Protein AF-A0A967GTC3-F1 (afdb_monomer_lite)

Structure (mmCIF, N/CA/C/O backbone):
data_AF-A0A967GTC3-F1
#
_entry.id   AF-A0A967GTC3-F1
#
loop_
_atom_site.group_PDB
_atom_site.id
_atom_site.type_symbol
_atom_site.label_atom_id
_atom_site.label_alt_id
_atom_site.label_comp_id
_atom_site.label_asym_id
_atom_site.label_entity_id
_atom_site.label_seq_id
_atom_site.pdbx_PDB_ins_code
_atom_site.Cartn_x
_atom_site.Cartn_y
_atom_site.Cartn_z
_atom_site.occupancy
_atom_site.B_iso_or_equiv
_atom_site.auth_seq_id
_atom_site.auth_comp_id
_atom_site.auth_asym_id
_atom_site.auth_atom_id
_atom_site.pdbx_PDB_model_num
ATOM 1 N N . ASP A 1 1 ? 10.917 -9.798 37.831 1.00 46.88 1 ASP A N 1
ATOM 2 C CA . ASP A 1 1 ? 10.831 -8.873 36.697 1.00 46.88 1 ASP A CA 1
ATOM 3 C C . ASP A 1 1 ? 10.385 -9.668 35.477 1.00 46.88 1 ASP A C 1
ATOM 5 O O . ASP A 1 1 ? 11.148 -10.489 34.989 1.00 46.88 1 ASP A O 1
ATOM 9 N N . HIS A 1 2 ? 9.097 -9.608 35.133 1.00 51.84 2 HIS A N 1
ATOM 10 C CA . HIS A 1 2 ? 8.521 -10.334 33.994 1.00 51.84 2 HIS A CA 1
ATOM 11 C C . HIS A 1 2 ? 8.591 -9.394 32.782 1.00 51.84 2 HIS A C 1
ATOM 13 O O . HIS A 1 2 ? 7.668 -8.613 32.559 1.00 51.84 2 HIS A O 1
ATOM 19 N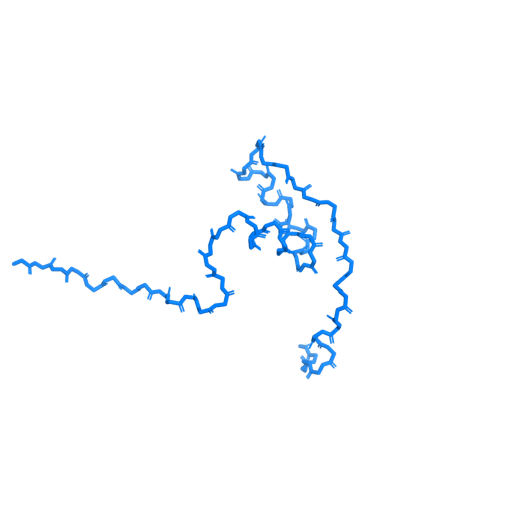 N . MET A 1 3 ? 9.682 -9.440 32.011 1.00 57.06 3 MET A N 1
ATOM 20 C CA . MET A 1 3 ? 9.615 -9.012 30.613 1.00 57.06 3 MET A CA 1
ATOM 21 C C . MET A 1 3 ? 8.703 -10.017 29.911 1.00 57.06 3 MET A C 1
ATOM 23 O O . MET A 1 3 ? 9.101 -11.152 29.658 1.00 57.06 3 MET A O 1
ATOM 27 N N . GLY A 1 4 ? 7.443 -9.625 29.713 1.00 59.56 4 GLY A N 1
ATOM 28 C CA . GLY A 1 4 ? 6.506 -10.377 28.893 1.00 59.56 4 GLY A CA 1
ATOM 29 C C . GLY A 1 4 ? 7.108 -10.574 27.508 1.00 59.56 4 GLY A C 1
ATOM 30 O O . GLY A 1 4 ? 7.679 -9.640 26.947 1.00 59.56 4 GLY A O 1
ATOM 31 N N . ASP A 1 5 ? 7.016 -11.799 27.005 1.00 61.62 5 ASP A N 1
ATOM 32 C CA . ASP A 1 5 ? 7.410 -12.163 25.651 1.00 61.62 5 ASP A CA 1
ATOM 33 C C . ASP A 1 5 ? 6.581 -11.326 24.666 1.00 61.62 5 ASP A C 1
ATOM 35 O O . ASP A 1 5 ? 5.421 -11.619 24.374 1.00 61.62 5 ASP A O 1
ATOM 39 N N . CYS A 1 6 ? 7.135 -10.194 24.234 1.00 62.62 6 CYS A N 1
ATOM 40 C CA . CYS A 1 6 ? 6.569 -9.432 23.140 1.00 62.62 6 CYS A CA 1
ATOM 41 C C . CYS A 1 6 ? 6.895 -10.221 21.878 1.00 62.62 6 CYS A C 1
ATOM 43 O O . CYS A 1 6 ? 8.024 -10.167 21.397 1.00 62.62 6 CYS A O 1
ATOM 45 N N . ALA A 1 7 ? 5.916 -10.950 21.348 1.00 65.19 7 ALA A N 1
ATOM 46 C CA . ALA A 1 7 ? 5.979 -11.523 20.010 1.00 65.19 7 ALA A CA 1
ATOM 47 C C . ALA A 1 7 ? 5.995 -10.385 18.969 1.00 65.19 7 ALA A C 1
ATOM 49 O O . ALA A 1 7 ? 4.992 -10.084 18.322 1.00 65.19 7 ALA A O 1
ATOM 50 N N . CYS A 1 8 ? 7.121 -9.685 18.855 1.00 66.00 8 CYS A N 1
ATOM 51 C CA . CYS A 1 8 ? 7.350 -8.676 17.839 1.00 66.00 8 CYS A CA 1
ATOM 52 C C . CYS A 1 8 ? 7.758 -9.380 16.542 1.00 66.00 8 CYS A C 1
ATOM 54 O O . CYS A 1 8 ? 8.789 -10.047 16.464 1.00 66.00 8 CYS A O 1
ATOM 56 N N . HIS A 1 9 ? 6.921 -9.252 15.514 1.00 68.56 9 HIS A N 1
ATOM 57 C CA . HIS A 1 9 ? 7.310 -9.622 14.162 1.00 68.56 9 HIS A CA 1
ATOM 58 C C . HIS A 1 9 ? 8.423 -8.660 13.724 1.00 68.56 9 HIS A C 1
ATOM 60 O O . HIS A 1 9 ? 8.245 -7.444 13.738 1.00 68.56 9 HIS A O 1
ATOM 66 N N . ILE A 1 10 ? 9.603 -9.193 13.413 1.00 66.19 10 ILE A N 1
ATOM 67 C CA . ILE A 1 10 ? 10.658 -8.404 12.779 1.00 66.19 10 ILE A CA 1
ATOM 68 C C . ILE A 1 10 ? 10.319 -8.395 11.291 1.00 66.19 10 ILE A C 1
ATOM 70 O O . ILE A 1 10 ? 10.545 -9.394 10.604 1.00 66.19 10 ILE A O 1
ATOM 74 N N . ASP A 1 11 ? 9.740 -7.297 10.810 1.00 63.31 11 ASP A N 1
ATOM 75 C CA . ASP A 1 11 ? 9.615 -7.069 9.376 1.00 63.31 11 ASP A CA 1
ATOM 76 C C . ASP A 1 11 ? 10.989 -6.647 8.830 1.00 63.31 11 ASP A C 1
ATOM 78 O O . ASP A 1 11 ? 11.529 -5.599 9.172 1.00 63.31 11 ASP A O 1
ATOM 82 N N . LEU A 1 12 ? 11.622 -7.534 8.060 1.00 66.25 12 LEU A N 1
ATOM 83 C CA . LEU A 1 12 ? 12.961 -7.314 7.491 1.00 66.25 12 LEU A CA 1
ATOM 84 C C . LEU A 1 12 ? 12.922 -6.485 6.196 1.00 66.25 12 LEU A C 1
ATOM 86 O O . LEU A 1 12 ? 13.976 -6.209 5.625 1.00 66.25 12 LEU A O 1
ATOM 90 N N . VAL A 1 13 ? 11.727 -6.166 5.691 1.00 66.56 13 VAL A N 1
ATOM 91 C CA . VAL A 1 13 ? 11.509 -5.607 4.348 1.00 66.56 13 VAL A CA 1
ATOM 92 C C . VAL A 1 13 ? 10.999 -4.166 4.417 1.00 66.56 13 VAL A C 1
ATOM 94 O O . VAL A 1 13 ? 11.268 -3.378 3.516 1.00 66.56 13 VAL A O 1
ATOM 97 N N . SER A 1 14 ? 10.305 -3.814 5.491 1.00 65.19 14 SER A N 1
ATOM 98 C CA . SER A 1 14 ? 9.764 -2.505 5.796 1.00 65.19 14 SER A CA 1
ATOM 99 C C . SER A 1 14 ? 10.367 -2.020 7.104 1.00 65.19 14 SER A C 1
ATOM 101 O O . SER A 1 14 ? 10.249 -2.653 8.148 1.00 65.19 14 SER A O 1
ATOM 103 N N . ASP A 1 15 ? 11.001 -0.858 7.054 1.00 73.50 15 ASP A N 1
ATOM 104 C CA . ASP A 1 15 ? 11.503 -0.173 8.240 1.00 73.50 15 ASP A CA 1
ATOM 105 C C . ASP A 1 15 ? 10.405 0.627 8.966 1.00 73.50 15 ASP A C 1
ATOM 107 O O . ASP A 1 15 ? 10.672 1.261 9.985 1.00 73.50 15 ASP A O 1
ATOM 111 N N . GLY A 1 16 ? 9.169 0.598 8.451 1.00 73.81 16 GLY A N 1
ATOM 112 C CA . GLY A 1 16 ? 8.026 1.316 9.012 1.00 73.81 16 GLY A CA 1
ATOM 113 C C . GLY A 1 16 ? 8.092 2.837 8.850 1.00 73.81 16 GLY A C 1
ATOM 114 O O . GLY A 1 16 ? 7.274 3.532 9.446 1.00 73.81 16 GLY A O 1
ATOM 115 N N . SER A 1 17 ? 9.041 3.363 8.070 1.00 83.38 17 SER A N 1
ATOM 116 C CA . SER A 1 17 ? 9.137 4.798 7.795 1.00 83.38 17 SER A CA 1
ATOM 117 C C . SER A 1 17 ? 8.028 5.285 6.866 1.00 83.38 17 SER A C 1
ATOM 119 O O . SER A 1 17 ? 7.534 4.542 6.011 1.00 83.38 17 SER A O 1
ATOM 121 N N . ASP A 1 18 ? 7.723 6.581 6.952 1.00 85.69 18 ASP A N 1
ATOM 122 C CA . ASP A 1 18 ? 6.762 7.254 6.070 1.00 85.69 18 ASP A CA 1
ATOM 123 C C . ASP A 1 18 ? 7.116 7.076 4.587 1.00 85.69 18 ASP A C 1
ATOM 125 O O . ASP A 1 18 ? 6.231 6.912 3.754 1.00 85.69 18 ASP A O 1
ATOM 129 N N . GLU A 1 19 ? 8.409 7.038 4.240 1.00 86.12 19 GLU A N 1
ATOM 130 C CA . GLU A 1 19 ? 8.865 6.810 2.862 1.00 86.12 19 GLU A CA 1
ATOM 131 C C . GLU A 1 19 ? 8.470 5.412 2.351 1.00 86.12 19 GLU A C 1
ATOM 133 O O . GLU A 1 19 ? 7.964 5.270 1.234 1.00 86.12 19 GLU A O 1
ATOM 138 N N . SER A 1 20 ? 8.627 4.387 3.191 1.00 87.19 20 SER A N 1
ATOM 139 C CA . SER A 1 20 ? 8.251 3.004 2.884 1.00 87.19 20 SER A CA 1
ATOM 140 C C . SER A 1 20 ? 6.736 2.852 2.746 1.00 87.19 20 SER A C 1
ATOM 142 O O . SER A 1 20 ? 6.257 2.219 1.802 1.00 87.19 20 SER A O 1
ATOM 144 N N . ILE A 1 21 ? 5.973 3.487 3.640 1.00 88.94 21 ILE A N 1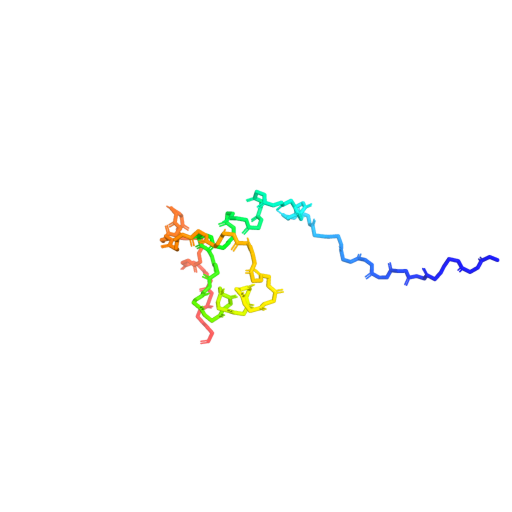
ATOM 145 C CA . ILE A 1 21 ? 4.507 3.541 3.574 1.00 88.94 21 ILE A CA 1
ATOM 146 C C . ILE A 1 21 ? 4.059 4.259 2.297 1.00 88.94 21 ILE A C 1
ATOM 148 O O . ILE A 1 21 ? 3.179 3.774 1.584 1.00 88.94 21 ILE A O 1
ATOM 152 N N . TRP A 1 22 ? 4.694 5.380 1.959 1.00 90.75 22 TRP A N 1
ATOM 153 C CA . TRP A 1 22 ? 4.368 6.163 0.773 1.00 90.75 22 TRP A CA 1
ATOM 154 C C . TRP A 1 22 ? 4.640 5.387 -0.517 1.00 90.75 22 TRP A C 1
ATOM 156 O O . TRP A 1 22 ? 3.805 5.371 -1.425 1.00 90.75 22 TRP A O 1
ATOM 166 N N . LEU A 1 23 ? 5.777 4.690 -0.594 1.00 89.19 23 LEU A N 1
ATOM 167 C CA . LEU A 1 23 ? 6.111 3.826 -1.723 1.00 89.19 23 LEU A CA 1
ATOM 168 C C . LEU A 1 23 ? 5.098 2.682 -1.865 1.00 89.19 23 LEU A C 1
ATOM 170 O O . LEU A 1 23 ? 4.671 2.364 -2.977 1.00 89.19 23 LEU A O 1
ATOM 174 N N . TRP A 1 24 ? 4.682 2.095 -0.743 1.00 88.38 24 TRP A N 1
ATOM 175 C CA . TRP A 1 24 ? 3.680 1.039 -0.722 1.00 88.38 24 TRP A CA 1
ATOM 176 C C . TRP A 1 24 ? 2.297 1.524 -1.180 1.00 88.38 24 TRP A C 1
ATOM 178 O O . TRP A 1 24 ? 1.717 0.921 -2.086 1.00 88.38 24 TRP A O 1
ATOM 188 N N . LEU A 1 25 ? 1.814 2.656 -0.655 1.00 91.38 25 LEU A N 1
ATOM 189 C CA . LEU A 1 25 ? 0.549 3.279 -1.068 1.00 91.38 25 LEU A CA 1
ATOM 190 C C . LEU A 1 25 ? 0.538 3.661 -2.553 1.00 91.38 25 LEU A C 1
ATOM 192 O O . LEU A 1 25 ? -0.510 3.617 -3.198 1.00 91.38 25 LEU A O 1
ATOM 196 N N . ARG A 1 26 ? 1.701 4.040 -3.094 1.00 91.75 26 ARG A N 1
ATOM 197 C CA . ARG A 1 26 ? 1.853 4.444 -4.492 1.00 91.75 26 ARG A CA 1
ATOM 198 C C . ARG A 1 26 ? 1.832 3.269 -5.463 1.00 91.75 26 ARG A C 1
ATOM 200 O O . ARG A 1 26 ? 1.248 3.428 -6.524 1.00 91.75 26 ARG A O 1
ATOM 207 N N . TYR A 1 27 ? 2.477 2.146 -5.149 1.00 89.50 27 TYR A N 1
ATOM 208 C CA . TYR A 1 27 ? 2.730 1.088 -6.143 1.00 89.50 27 TYR A CA 1
ATOM 209 C C . TYR A 1 27 ? 2.053 -0.255 -5.872 1.00 89.50 27 TYR A C 1
ATOM 211 O O . TYR A 1 27 ? 1.984 -1.080 -6.779 1.00 89.50 27 TYR A O 1
ATOM 219 N N . TYR A 1 28 ? 1.621 -0.513 -4.638 1.00 87.06 28 TYR A N 1
ATOM 220 C CA . TYR A 1 28 ? 1.185 -1.852 -4.230 1.00 87.06 28 TYR A CA 1
ATOM 221 C C . TYR A 1 28 ? -0.166 -1.876 -3.513 1.00 87.06 28 TYR A C 1
ATOM 223 O O . TYR A 1 28 ? -0.798 -2.927 -3.474 1.00 87.06 28 TYR A O 1
ATOM 231 N N . ALA A 1 29 ? -0.610 -0.765 -2.921 1.00 90.38 29 ALA A N 1
ATOM 232 C CA . ALA A 1 29 ? -1.889 -0.723 -2.223 1.00 90.38 29 ALA A CA 1
ATOM 233 C C . ALA A 1 29 ? -3.067 -0.577 -3.197 1.00 90.38 29 ALA A C 1
ATOM 235 O O . ALA A 1 29 ? -3.184 0.419 -3.917 1.00 90.38 29 ALA A O 1
ATOM 236 N N . ASP A 1 30 ? -3.997 -1.526 -3.140 1.00 89.12 30 ASP A N 1
ATOM 237 C CA . ASP A 1 30 ? -5.258 -1.447 -3.867 1.00 89.12 30 ASP A CA 1
ATOM 238 C C . ASP A 1 30 ? -6.137 -0.273 -3.410 1.00 89.12 30 ASP A C 1
ATOM 240 O O . ASP A 1 30 ? -5.957 0.342 -2.353 1.00 89.12 30 ASP A O 1
ATOM 244 N N . GLN A 1 31 ? -7.159 0.025 -4.214 1.00 90.00 31 GLN A N 1
ATOM 245 C CA . GLN A 1 31 ? -8.063 1.144 -3.959 1.00 90.00 31 GLN A CA 1
ATOM 246 C C . GLN A 1 31 ? -8.805 1.031 -2.617 1.00 90.00 31 GLN A C 1
ATOM 248 O O . GLN A 1 31 ? -8.967 2.050 -1.951 1.00 90.00 31 GLN A O 1
ATOM 253 N N . SER A 1 32 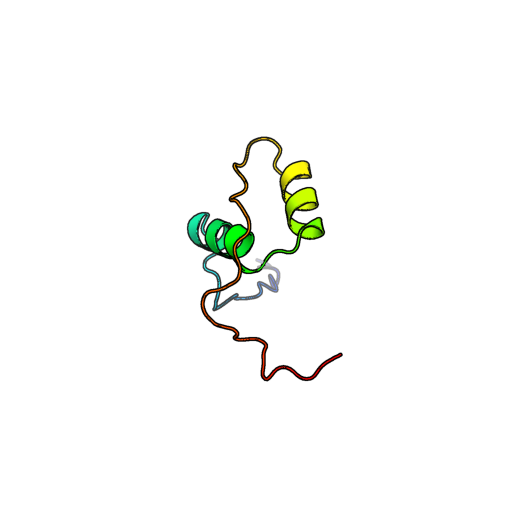? -9.239 -0.167 -2.207 1.00 92.00 32 SER A N 1
ATOM 254 C CA . SER A 1 32 ? -9.911 -0.368 -0.913 1.00 92.00 32 SER A CA 1
ATOM 255 C C . SER A 1 32 ? -8.991 -0.004 0.247 1.00 92.00 32 SER A C 1
ATOM 257 O O . SER A 1 32 ? -9.336 0.849 1.058 1.00 92.00 32 SER A O 1
ATOM 259 N N . THR A 1 33 ? -7.777 -0.546 0.232 1.00 91.81 33 THR A N 1
ATOM 260 C CA . THR A 1 33 ? -6.756 -0.318 1.252 1.00 91.81 33 THR A CA 1
ATOM 261 C C . THR A 1 33 ? -6.387 1.159 1.362 1.00 91.81 33 THR A C 1
ATOM 263 O O . THR A 1 33 ? -6.235 1.695 2.456 1.00 91.81 33 THR A O 1
ATOM 266 N N . ARG A 1 34 ? -6.305 1.864 0.228 1.00 91.62 34 ARG A N 1
ATOM 267 C CA . ARG A 1 34 ? -6.080 3.315 0.208 1.00 91.62 34 ARG A CA 1
ATOM 268 C C . ARG A 1 34 ? -7.239 4.110 0.812 1.00 91.62 34 ARG A C 1
ATOM 270 O O . ARG A 1 34 ? -6.999 5.127 1.455 1.00 91.62 34 ARG A O 1
ATOM 277 N N . LEU A 1 35 ? -8.486 3.691 0.594 1.00 91.62 35 LEU A N 1
ATOM 278 C CA . LEU A 1 35 ? -9.654 4.347 1.193 1.00 91.62 35 LEU A CA 1
ATOM 279 C C . LEU A 1 35 ? -9.711 4.115 2.704 1.00 91.62 35 LEU A C 1
ATOM 281 O O . LEU A 1 35 ? -10.032 5.042 3.443 1.00 91.62 35 LEU A O 1
ATOM 285 N N . GLU A 1 36 ? -9.369 2.909 3.153 1.00 92.75 36 GLU A N 1
ATOM 286 C CA . GLU A 1 36 ? -9.231 2.585 4.575 1.00 92.75 36 GLU A CA 1
ATOM 287 C C . GLU A 1 36 ? -8.151 3.462 5.217 1.00 92.75 36 GLU A C 1
ATOM 289 O O . GLU A 1 36 ? -8.435 4.159 6.189 1.00 92.75 36 GLU A O 1
ATOM 294 N N . TRP A 1 37 ? -6.978 3.575 4.584 1.00 90.69 37 TRP A N 1
ATOM 295 C CA . TRP A 1 37 ? -5.911 4.468 5.041 1.00 90.69 37 TRP A CA 1
ATOM 296 C C . TRP A 1 37 ? -6.369 5.930 5.147 1.00 90.69 37 TRP A C 1
ATOM 298 O O . TRP A 1 37 ? -6.076 6.609 6.128 1.00 90.69 37 TRP A O 1
ATOM 308 N N . ALA A 1 38 ? -7.135 6.422 4.166 1.00 91.38 38 ALA A N 1
ATOM 309 C CA . ALA A 1 38 ? -7.681 7.782 4.184 1.00 91.38 38 ALA A CA 1
ATOM 310 C C . ALA A 1 38 ? -8.651 8.017 5.350 1.00 91.38 38 ALA A C 1
ATOM 312 O O . ALA A 1 38 ? -8.731 9.124 5.881 1.00 91.38 38 ALA A O 1
ATOM 313 N N . ALA A 1 39 ? -9.420 6.989 5.712 1.00 92.94 39 ALA A N 1
ATOM 314 C CA . ALA A 1 39 ? -10.382 7.050 6.802 1.00 92.94 39 ALA A CA 1
ATOM 315 C C . ALA A 1 39 ? -9.695 6.986 8.172 1.00 92.94 39 ALA A C 1
ATOM 317 O O . ALA A 1 39 ? -10.099 7.702 9.088 1.00 92.94 39 ALA A O 1
ATOM 318 N N . GLU A 1 40 ? -8.660 6.156 8.305 1.00 92.56 40 GLU A N 1
ATOM 319 C CA . GLU A 1 40 ? -7.883 6.012 9.538 1.00 92.56 40 GLU A CA 1
ATOM 320 C C . GLU A 1 40 ? -6.960 7.213 9.788 1.00 92.56 40 GLU A C 1
ATOM 322 O O . GLU A 1 40 ? -6.789 7.633 10.934 1.00 92.56 40 GLU A O 1
ATOM 327 N N . PHE A 1 41 ? -6.439 7.827 8.721 1.00 88.69 41 PHE A N 1
ATOM 328 C CA . PHE A 1 41 ? -5.517 8.960 8.786 1.00 88.69 41 PHE A CA 1
ATOM 329 C C . PHE A 1 41 ? -6.011 10.151 7.943 1.00 88.69 41 PHE A C 1
ATOM 331 O O . PHE A 1 41 ? -5.413 10.487 6.919 1.00 88.69 41 PHE A O 1
ATOM 338 N N . PRO A 1 42 ? -7.074 10.860 8.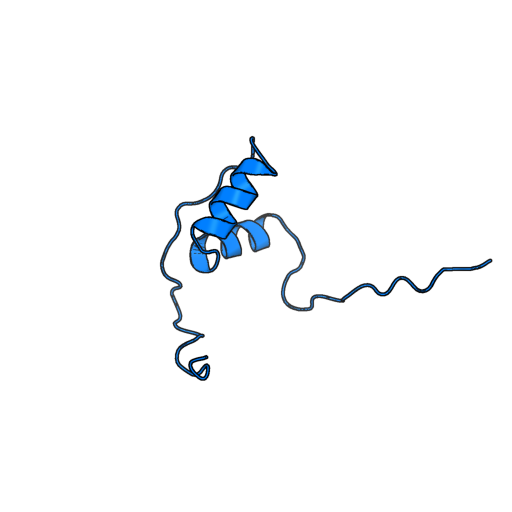377 1.00 84.19 42 PRO A N 1
ATOM 339 C CA . PRO A 1 42 ? -7.757 11.899 7.590 1.00 84.19 42 PRO A CA 1
ATOM 340 C C . PRO A 1 42 ? -6.965 13.206 7.350 1.00 84.19 42 PRO A C 1
ATOM 342 O O . PRO A 1 42 ? -7.548 14.224 6.978 1.00 84.19 42 PRO A O 1
ATOM 345 N N . GLY A 1 43 ? -5.647 13.208 7.550 1.00 84.62 43 GLY A N 1
ATOM 346 C CA . GLY A 1 43 ? -4.741 14.325 7.246 1.00 84.62 43 GLY A CA 1
ATOM 347 C C . GLY A 1 43 ? -3.484 13.918 6.472 1.00 84.62 43 GLY A C 1
ATOM 348 O O . GLY A 1 43 ? -2.701 14.788 6.098 1.00 84.62 43 GLY A O 1
ATOM 349 N N . GLU A 1 44 ? -3.298 12.622 6.223 1.00 85.56 44 GLU A N 1
ATOM 350 C CA . GLU A 1 44 ? -2.180 12.094 5.446 1.00 85.56 44 GLU A CA 1
ATOM 351 C C . GLU A 1 44 ? -2.437 12.288 3.949 1.00 85.56 44 GLU A C 1
ATOM 353 O O . GLU A 1 44 ? -3.523 12.001 3.434 1.00 85.56 44 GLU A O 1
ATOM 358 N N . MET A 1 45 ? -1.428 12.769 3.219 1.00 86.12 45 MET A N 1
ATOM 359 C CA . MET A 1 45 ? -1.519 12.853 1.763 1.00 86.12 45 MET A CA 1
ATOM 360 C C . MET A 1 45 ? -1.276 11.478 1.151 1.00 86.12 45 MET A C 1
ATOM 362 O O . MET A 1 45 ? -0.149 10.991 1.107 1.00 86.12 45 MET A O 1
ATOM 366 N N . ILE A 1 46 ? -2.334 10.881 0.608 1.00 88.69 46 ILE A N 1
ATOM 367 C CA . ILE A 1 46 ? -2.230 9.613 -0.112 1.00 88.69 46 ILE A CA 1
ATOM 368 C C . ILE A 1 46 ? -1.743 9.890 -1.538 1.00 88.69 46 ILE A C 1
ATOM 370 O O . ILE A 1 46 ? -2.403 10.641 -2.264 1.00 88.69 46 ILE A O 1
ATOM 374 N N . PRO A 1 47 ? -0.617 9.294 -1.971 1.00 90.25 47 PRO A N 1
ATOM 375 C CA . PRO A 1 47 ? -0.131 9.468 -3.331 1.00 90.25 47 PRO A CA 1
ATOM 376 C C . PRO A 1 47 ? -1.102 8.893 -4.368 1.00 90.25 47 PRO A C 1
ATOM 378 O O . PRO A 1 47 ? -1.893 7.986 -4.096 1.00 90.25 47 PRO A O 1
ATOM 381 N N . GLU A 1 48 ? -1.014 9.402 -5.598 1.00 89.50 48 GLU A N 1
ATOM 382 C CA . GLU A 1 48 ? -1.655 8.750 -6.738 1.00 89.50 48 GLU A CA 1
ATOM 383 C C . GLU A 1 48 ? -1.078 7.345 -6.922 1.00 89.50 48 GLU A C 1
ATOM 385 O O . GLU A 1 48 ? 0.139 7.156 -6.865 1.00 89.50 48 GLU A O 1
ATOM 390 N N . HIS A 1 49 ? -1.957 6.370 -7.148 1.00 90.06 49 HIS A N 1
ATOM 391 C CA . HIS A 1 49 ? -1.534 5.003 -7.420 1.00 90.06 49 HIS A CA 1
ATOM 392 C C . HIS A 1 49 ? -0.967 4.895 -8.836 1.00 90.06 49 HIS A C 1
ATOM 394 O O . HIS A 1 49 ? -1.598 5.345 -9.795 1.00 90.06 49 HIS A O 1
ATOM 400 N N . LEU A 1 50 ? 0.193 4.259 -8.957 1.00 89.69 50 LEU A N 1
ATOM 401 C CA . LEU A 1 50 ? 0.875 3.953 -10.204 1.00 89.69 50 LEU A CA 1
ATOM 402 C C . LEU A 1 50 ? 1.153 2.459 -10.293 1.00 89.69 50 LEU A C 1
ATOM 404 O O . LEU A 1 50 ? 1.499 1.830 -9.298 1.00 89.69 50 LEU A O 1
ATOM 408 N N . ASP A 1 51 ? 1.080 1.914 -11.504 1.00 85.56 51 ASP A N 1
ATOM 409 C CA . ASP A 1 51 ? 1.527 0.548 -11.743 1.00 85.56 51 ASP A CA 1
ATOM 410 C C . ASP A 1 51 ? 3.009 0.395 -11.350 1.00 85.56 51 ASP A C 1
ATOM 412 O O . ASP A 1 51 ? 3.836 1.259 -11.684 1.00 85.56 51 ASP A O 1
ATOM 416 N N . PRO A 1 52 ? 3.371 -0.678 -10.624 1.00 82.88 52 PRO A N 1
ATOM 417 C CA . PRO A 1 52 ? 4.743 -0.896 -10.205 1.00 82.88 52 PRO A CA 1
ATOM 418 C C . PRO A 1 52 ? 5.665 -1.043 -11.427 1.00 82.88 52 PRO A C 1
ATOM 420 O O . PRO A 1 52 ? 5.313 -1.709 -12.403 1.00 82.88 52 PRO A O 1
ATOM 423 N N . PRO A 1 53 ? 6.890 -0.483 -11.381 1.00 79.75 53 PRO A N 1
ATOM 424 C CA . PRO A 1 53 ? 7.837 -0.549 -12.499 1.00 79.75 53 PRO A CA 1
ATOM 425 C C . PRO A 1 53 ? 8.320 -1.977 -12.792 1.00 79.75 53 PRO A C 1
ATOM 427 O O . PRO A 1 53 ? 8.828 -2.261 -13.879 1.00 79.75 53 PRO A O 1
ATOM 430 N N . HIS A 1 54 ? 8.171 -2.878 -11.820 1.00 79.75 54 HIS A N 1
ATOM 431 C CA . HIS A 1 54 ? 8.505 -4.284 -11.943 1.00 79.75 54 HIS A CA 1
ATOM 432 C C . HIS A 1 54 ? 7.288 -5.130 -11.601 1.00 79.75 54 HIS A C 1
ATOM 434 O O . HIS A 1 54 ? 6.765 -5.082 -10.490 1.00 79.75 54 HIS A O 1
ATOM 440 N N . ASP A 1 55 ? 6.898 -5.958 -12.560 1.00 79.62 55 ASP A N 1
ATOM 441 C CA . ASP A 1 55 ? 5.886 -6.992 -12.406 1.00 79.62 55 ASP A CA 1
ATOM 442 C C . ASP A 1 55 ? 6.481 -8.164 -11.605 1.00 79.62 55 ASP A C 1
ATOM 444 O O . ASP A 1 55 ? 6.860 -9.202 -12.151 1.00 79.62 55 ASP A O 1
ATOM 448 N N . ARG A 1 56 ? 6.672 -7.934 -10.298 1.00 77.06 56 ARG A N 1
ATOM 449 C CA . ARG A 1 56 ? 7.209 -8.912 -9.335 1.00 77.06 56 ARG A CA 1
ATOM 450 C C . ARG A 1 56 ? 6.293 -10.130 -9.220 1.00 77.06 56 ARG A C 1
ATOM 452 O O . ARG A 1 56 ? 6.759 -11.245 -8.991 1.00 77.06 56 ARG A O 1
ATOM 459 N N . ASP A 1 57 ? 5.004 -9.902 -9.416 1.00 80.62 57 ASP A N 1
ATOM 460 C CA . ASP A 1 57 ? 3.954 -10.851 -9.087 1.00 80.62 57 ASP A CA 1
ATOM 461 C C . ASP A 1 57 ? 3.629 -11.798 -10.260 1.00 80.62 57 ASP A C 1
ATOM 463 O O . ASP A 1 57 ? 2.926 -12.786 -10.078 1.00 80.62 57 ASP A O 1
ATOM 467 N N . ARG A 1 58 ? 4.238 -11.608 -11.442 1.00 82.50 58 ARG A N 1
ATOM 468 C CA . ARG A 1 58 ? 4.066 -12.477 -12.629 1.00 82.50 58 ARG A CA 1
ATOM 469 C C . ARG A 1 58 ? 4.354 -13.959 -12.446 1.00 82.50 58 ARG A C 1
ATOM 471 O O . ARG A 1 58 ? 3.907 -14.774 -13.249 1.00 82.50 58 ARG A O 1
ATOM 478 N N . HIS A 1 59 ? 5.186 -14.300 -11.469 1.00 81.94 59 HIS A N 1
ATOM 479 C CA . HIS A 1 59 ? 5.560 -15.682 -11.175 1.00 81.94 59 HIS A CA 1
ATOM 480 C C . HIS A 1 59 ? 4.799 -16.240 -9.973 1.00 81.94 59 HIS A C 1
ATOM 482 O O . HIS A 1 59 ? 4.989 -17.408 -9.631 1.00 81.94 59 HIS A O 1
ATOM 488 N N . LEU A 1 60 ? 3.953 -15.428 -9.329 1.00 79.75 60 LEU A N 1
ATOM 489 C CA . LEU A 1 60 ? 3.118 -15.912 -8.248 1.00 79.75 60 LEU A CA 1
ATOM 490 C C . LEU A 1 60 ? 2.033 -16.826 -8.830 1.00 79.75 60 LEU A C 1
ATOM 492 O O . LEU A 1 60 ? 1.405 -16.485 -9.837 1.00 79.75 60 LEU A O 1
ATOM 496 N N . PRO A 1 61 ? 1.807 -18.002 -8.224 1.00 81.12 61 PRO A N 1
ATOM 497 C CA . PRO A 1 61 ? 0.699 -18.849 -8.620 1.00 81.12 61 PRO A CA 1
ATOM 498 C C . PRO A 1 61 ? -0.613 -18.088 -8.427 1.00 81.12 61 PRO A C 1
ATOM 50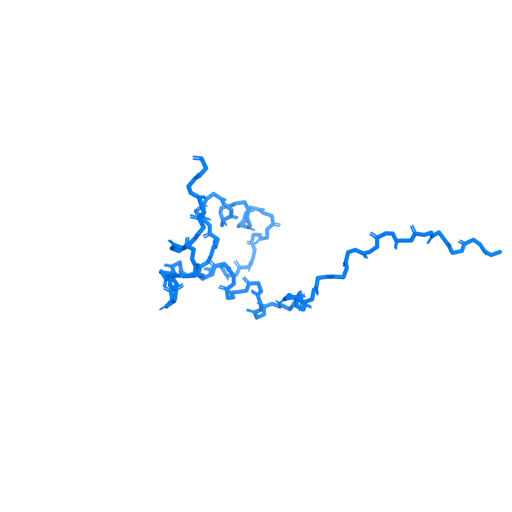0 O O . PRO A 1 61 ? -0.849 -17.479 -7.382 1.00 81.12 61 PRO A O 1
ATOM 503 N N . SER A 1 62 ? -1.461 -18.126 -9.452 1.00 75.25 62 SER A N 1
ATOM 504 C CA . SER A 1 62 ? -2.818 -17.593 -9.376 1.00 75.25 62 SER A CA 1
ATOM 505 C C . SER A 1 62 ? -3.583 -18.334 -8.279 1.00 75.25 62 SER A C 1
ATOM 507 O O . SER A 1 62 ? -3.499 -19.561 -8.186 1.00 75.25 62 SER A O 1
ATOM 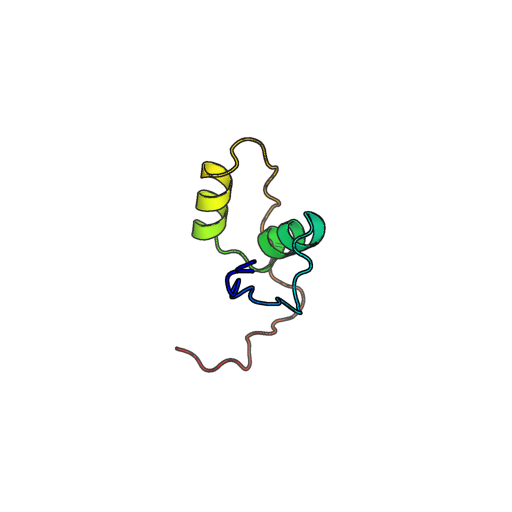509 N N . ARG A 1 63 ? -4.276 -17.578 -7.431 1.00 59.25 63 ARG A N 1
ATOM 510 C CA . ARG A 1 63 ? -5.071 -18.109 -6.323 1.00 59.25 63 ARG A CA 1
ATOM 511 C C . ARG A 1 63 ? -6.384 -18.725 -6.799 1.00 59.25 63 ARG A C 1
ATOM 513 O O . ARG A 1 63 ? -6.947 -18.210 -7.789 1.00 59.25 63 ARG A O 1
#

Foldseek 3Di:
DDPDPPPDDPPPPDPPDPVSVQVCLAEPDDPVRLVVVCVVPVPDDRDHHDHDPDPPCVPPDDD

Secondary structure (DSSP, 8-state):
-----------SS----HHHHHHHHHHT--HHHHHHHHHH-TTS-PPPP---SS-GGGGSPP-

pLDDT: mean 80.52, std 11.8, range [46.88, 92.94]

Sequence (63 aa):
DHMGDCACHIDLVSDGSDESIWLWLRYYADQSTRLEWAAEFPGEMIPEHLDPPHDRDRHLPSR

Radius of gyration: 15.81 Å; chains: 1; bounding box: 23×33×49 Å